Protein AF-A0A3C0Z4A1-F1 (afdb_monomer)

Solvent-accessible surface area (backbone atoms only — not comparable to full-atom values): 3949 Å²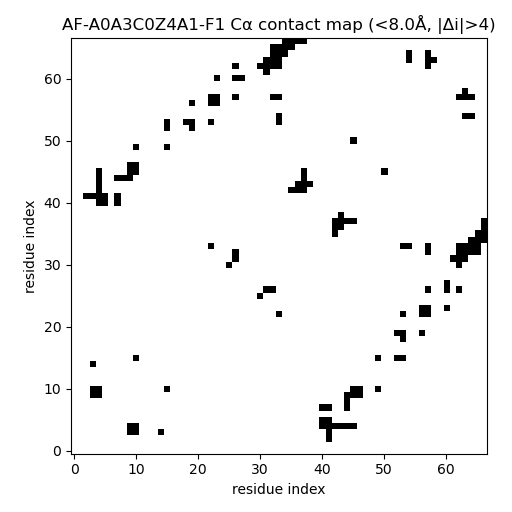 total; per-residue (Å²): 131,96,78,67,21,85,79,76,38,59,72,51,74,67,55,48,53,53,50,37,50,53,53,45,51,46,42,75,76,65,48,67,51,47,74,54,63,54,92,42,86,30,46,52,34,60,43,71,69,53,54,50,55,44,49,51,49,33,45,76,74,75,24,49,81,49,114

Foldseek 3Di:
DLFDQPVVAEDDPVSLVVLLVVLLVVVVVPDQADEADCPDPRRVSYDPVSVVSNRVSCVVSVHDYYD

Radius of gyration: 11.38 Å; Cα contacts (8 Å, |Δi|>4): 85; chains: 1; bounding box: 24×19×28 Å

Sequence (67 aa):
IWGVGWNDLPATNAQIADMRSVVREAMEEGAWGLSTGLDYPPGAYASTDELVALSEETAKLGGFYHT

Secondary structure (DSSP, 8-state):
-----TTS-PPPHHHHHHHHHHHHHHHHTT--EEE---SSTTGGG--HHHHHHHHHHHHHTT-EEE-

Mean predicted aligne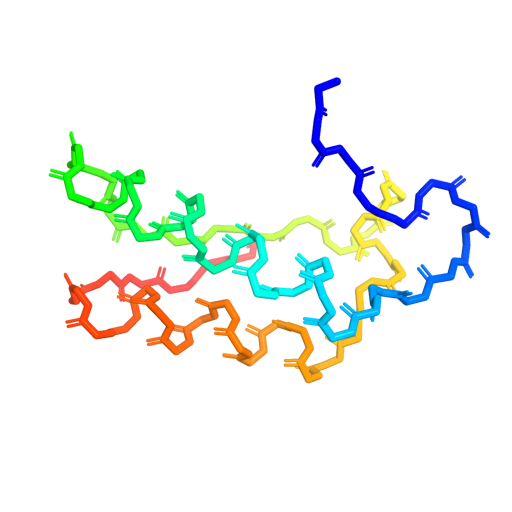d error: 2.63 Å

Structure (mmCIF, N/CA/C/O backbone):
data_AF-A0A3C0Z4A1-F1
#
_entry.id   AF-A0A3C0Z4A1-F1
#
loop_
_atom_site.group_PDB
_atom_site.id
_atom_site.type_symbol
_atom_site.label_atom_id
_atom_site.label_alt_id
_atom_site.label_comp_id
_atom_site.label_asym_id
_atom_site.label_entity_id
_atom_site.label_seq_id
_atom_site.pdbx_PDB_ins_code
_atom_site.Cartn_x
_atom_site.Cartn_y
_atom_site.Cartn_z
_atom_site.occupancy
_atom_site.B_iso_or_equiv
_atom_site.auth_seq_id
_atom_site.auth_comp_id
_atom_site.auth_asym_id
_atom_site.auth_atom_id
_atom_site.pdbx_PDB_model_num
ATOM 1 N N . ILE A 1 1 ? 13.461 10.418 -1.106 1.00 50.16 1 ILE A N 1
ATOM 2 C CA . ILE A 1 1 ? 12.332 10.142 -0.188 1.00 50.16 1 ILE A CA 1
ATOM 3 C C . ILE A 1 1 ? 11.560 8.953 -0.759 1.00 50.16 1 ILE A C 1
ATOM 5 O O . ILE A 1 1 ? 10.897 9.113 -1.769 1.00 50.16 1 ILE A O 1
ATOM 9 N N . TRP A 1 2 ? 11.858 7.763 -0.221 1.00 67.88 2 TRP A N 1
ATOM 10 C CA . TRP A 1 2 ? 11.212 6.432 -0.321 1.00 67.88 2 TRP A CA 1
ATOM 11 C C . TRP A 1 2 ? 10.412 6.008 -1.577 1.00 67.88 2 TRP A C 1
ATOM 13 O O . TRP A 1 2 ? 9.402 5.330 -1.445 1.00 67.88 2 TRP A O 1
ATOM 23 N N . GLY A 1 3 ? 10.837 6.355 -2.794 1.00 75.75 3 GLY A N 1
ATOM 24 C CA . GLY A 1 3 ? 10.196 5.851 -4.018 1.00 75.75 3 GLY A CA 1
ATOM 25 C C . GLY A 1 3 ? 10.817 4.540 -4.514 1.00 75.75 3 GLY A C 1
ATOM 26 O O . GLY A 1 3 ? 12.020 4.507 -4.773 1.00 75.75 3 GLY A O 1
ATOM 27 N N . VAL A 1 4 ? 10.003 3.498 -4.692 1.00 89.25 4 VAL A N 1
ATOM 28 C CA . VAL A 1 4 ? 10.361 2.225 -5.353 1.00 89.25 4 VAL A CA 1
ATOM 29 C C . VAL A 1 4 ? 9.694 2.185 -6.730 1.00 89.25 4 VAL A C 1
ATOM 31 O O . VAL A 1 4 ? 8.611 2.737 -6.870 1.00 89.25 4 VAL A O 1
ATOM 34 N N . GLY A 1 5 ? 10.347 1.592 -7.739 1.00 87.62 5 GLY A N 1
ATOM 35 C CA . GLY A 1 5 ? 9.816 1.462 -9.108 1.00 87.62 5 GLY A CA 1
ATOM 36 C C . GLY A 1 5 ? 10.347 2.481 -10.128 1.00 87.62 5 GLY A C 1
ATOM 37 O O . GLY A 1 5 ? 10.041 2.387 -11.305 1.00 87.62 5 GLY A O 1
ATOM 38 N N . TRP A 1 6 ? 11.197 3.437 -9.740 1.00 91.00 6 TRP A N 1
ATOM 39 C CA . TRP A 1 6 ? 11.765 4.440 -10.669 1.00 91.00 6 TRP A CA 1
ATOM 40 C C . TRP A 1 6 ? 12.690 3.883 -11.762 1.00 91.00 6 TRP A C 1
ATOM 42 O O . TRP A 1 6 ? 13.094 4.610 -12.664 1.00 91.00 6 TRP A O 1
ATOM 52 N N . ASN A 1 7 ? 13.076 2.620 -11.639 1.00 91.00 7 ASN A N 1
ATOM 53 C CA . ASN A 1 7 ? 13.942 1.888 -12.554 1.00 91.00 7 ASN A CA 1
ATOM 54 C C . ASN A 1 7 ? 13.176 0.826 -13.356 1.00 91.00 7 ASN A C 1
ATOM 56 O O . ASN A 1 7 ? 13.801 -0.107 -13.854 1.00 91.00 7 ASN A O 1
ATOM 60 N N . ASP A 1 8 ? 11.850 0.948 -13.436 1.00 91.25 8 ASP A N 1
ATOM 61 C CA . ASP A 1 8 ? 10.959 0.043 -14.164 1.00 91.25 8 ASP A CA 1
ATOM 62 C C . ASP A 1 8 ? 11.032 -1.416 -13.663 1.00 91.25 8 ASP A C 1
ATOM 64 O O . ASP A 1 8 ? 10.814 -2.368 -14.415 1.00 91.25 8 ASP A O 1
ATOM 68 N N . LEU A 1 9 ? 11.366 -1.603 -12.378 1.00 91.75 9 LEU A N 1
ATOM 69 C CA . LEU A 1 9 ? 11.450 -2.908 -11.723 1.00 91.75 9 LEU A CA 1
ATOM 70 C C . LEU A 1 9 ? 10.461 -3.010 -10.550 1.00 91.75 9 LEU A C 1
ATOM 72 O O . LEU A 1 9 ? 10.302 -2.035 -9.811 1.00 91.75 9 LEU A O 1
ATOM 76 N N . PRO A 1 10 ? 9.860 -4.196 -10.323 1.00 92.94 10 PRO A N 1
ATOM 77 C CA . PRO A 1 10 ? 9.052 -4.455 -9.135 1.00 92.94 10 PRO A CA 1
ATOM 78 C C . PRO A 1 10 ? 9.844 -4.285 -7.835 1.00 92.94 10 PRO A C 1
ATOM 80 O O . PRO A 1 10 ? 11.065 -4.483 -7.801 1.00 92.94 10 PRO A O 1
ATOM 83 N N . ALA A 1 11 ? 9.139 -3.999 -6.740 1.00 95.31 11 ALA A N 1
ATOM 84 C CA . ALA A 1 11 ? 9.735 -3.984 -5.413 1.00 95.31 11 ALA A CA 1
ATOM 85 C C . ALA A 1 11 ? 10.272 -5.370 -5.012 1.00 95.31 11 ALA A C 1
ATOM 87 O O . ALA A 1 11 ? 9.633 -6.405 -5.200 1.00 95.31 11 ALA A O 1
ATOM 88 N N . THR A 1 12 ? 11.456 -5.394 -4.403 1.00 95.75 12 THR A N 1
ATOM 89 C CA . THR A 1 12 ? 11.986 -6.589 -3.735 1.00 95.75 12 THR A CA 1
ATOM 90 C C . THR A 1 12 ? 11.240 -6.859 -2.427 1.00 95.75 12 THR A C 1
ATOM 92 O O . THR A 1 12 ? 10.695 -5.945 -1.812 1.00 95.75 12 THR A O 1
ATOM 95 N N . ASN A 1 13 ? 11.300 -8.093 -1.920 1.00 96.25 13 ASN A N 1
ATOM 96 C CA . ASN A 1 13 ? 10.677 -8.449 -0.636 1.00 96.25 13 ASN A CA 1
ATOM 97 C C . ASN A 1 13 ? 11.146 -7.570 0.537 1.00 96.25 13 ASN A C 1
ATOM 99 O O . ASN A 1 13 ? 10.354 -7.264 1.424 1.00 96.25 13 ASN A O 1
ATOM 103 N N . ALA A 1 14 ? 12.416 -7.148 0.540 1.00 96.00 14 ALA A N 1
ATOM 104 C CA . ALA A 1 14 ? 12.941 -6.237 1.557 1.00 96.00 14 ALA A CA 1
ATOM 105 C C . ALA A 1 14 ? 12.296 -4.845 1.451 1.00 96.00 14 ALA A C 1
ATOM 107 O O . ALA A 1 14 ? 11.815 -4.318 2.446 1.00 96.00 14 ALA A O 1
ATOM 108 N N . GLN A 1 15 ? 12.184 -4.301 0.235 1.00 96.25 15 GLN A N 1
ATOM 109 C CA . GLN A 1 15 ? 11.503 -3.024 0.001 1.00 96.25 15 GLN A CA 1
ATOM 110 C C . GLN A 1 15 ? 10.013 -3.092 0.355 1.00 96.25 15 GLN A C 1
ATOM 112 O O . GLN A 1 15 ? 9.484 -2.148 0.930 1.00 96.25 15 GLN A O 1
ATOM 117 N N . ILE A 1 16 ? 9.334 -4.208 0.067 1.00 96.62 16 ILE A N 1
ATOM 118 C CA . ILE A 1 16 ? 7.938 -4.413 0.479 1.00 96.62 16 ILE A CA 1
ATOM 119 C C . ILE A 1 16 ? 7.827 -4.426 2.009 1.00 96.62 16 ILE A C 1
ATOM 121 O O . ILE A 1 16 ? 6.908 -3.819 2.553 1.00 96.62 16 ILE A O 1
ATOM 125 N N . ALA A 1 17 ? 8.758 -5.070 2.719 1.00 96.62 17 ALA A N 1
ATOM 126 C CA . ALA A 1 17 ? 8.776 -5.058 4.181 1.00 96.62 17 ALA A CA 1
ATOM 127 C C . ALA A 1 17 ? 8.963 -3.638 4.749 1.00 96.62 17 ALA A C 1
ATOM 129 O O . ALA A 1 17 ? 8.246 -3.258 5.676 1.00 96.62 17 ALA A O 1
ATOM 130 N N . ASP A 1 18 ? 9.849 -2.840 4.151 1.00 96.25 18 ASP A N 1
ATOM 131 C CA . ASP A 1 18 ? 10.047 -1.438 4.529 1.00 96.25 18 ASP A CA 1
ATOM 132 C C . ASP A 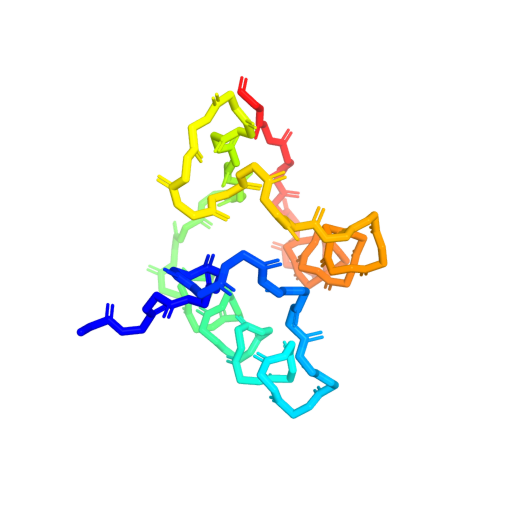1 18 ? 8.776 -0.609 4.277 1.00 96.25 18 ASP A C 1
ATOM 134 O O . ASP A 1 18 ? 8.303 0.098 5.166 1.00 96.25 18 ASP A O 1
ATOM 138 N N . MET A 1 19 ? 8.152 -0.751 3.102 1.00 96.62 19 MET A N 1
ATOM 139 C CA . MET A 1 19 ? 6.896 -0.065 2.774 1.00 96.62 19 MET A CA 1
ATOM 140 C C . MET A 1 19 ? 5.753 -0.468 3.716 1.00 96.62 19 MET A C 1
ATOM 142 O O . MET A 1 19 ? 4.987 0.390 4.145 1.00 96.62 19 MET A O 1
ATOM 146 N N . ARG A 1 20 ? 5.664 -1.744 4.112 1.00 97.25 20 ARG A N 1
ATOM 147 C CA . ARG A 1 20 ? 4.707 -2.212 5.133 1.00 97.25 20 ARG A CA 1
ATOM 148 C C . ARG A 1 20 ? 4.931 -1.528 6.482 1.00 97.25 20 ARG A C 1
ATOM 150 O O . ARG A 1 20 ? 3.954 -1.231 7.166 1.00 97.25 20 ARG A O 1
ATOM 157 N N . SER A 1 21 ? 6.185 -1.275 6.865 1.00 97.31 21 SER A N 1
ATOM 158 C CA . SER A 1 21 ? 6.501 -0.524 8.086 1.00 97.31 21 SER A CA 1
ATOM 159 C C . SER A 1 21 ? 6.003 0.916 7.995 1.00 97.31 21 SER A C 1
ATOM 161 O O . SER A 1 21 ? 5.359 1.387 8.925 1.00 97.31 21 SER A O 1
ATOM 163 N N . VAL A 1 22 ? 6.228 1.579 6.857 1.00 96.88 22 VAL A N 1
ATOM 164 C CA . VAL A 1 22 ? 5.757 2.953 6.622 1.00 96.88 22 VAL A CA 1
ATOM 165 C C . VAL A 1 22 ? 4.228 3.026 6.625 1.00 96.88 22 VAL A C 1
ATOM 167 O O . VAL A 1 22 ? 3.659 3.924 7.236 1.00 96.88 22 VAL A O 1
ATOM 170 N N . VAL A 1 23 ? 3.544 2.068 5.988 1.00 97.19 23 VAL A N 1
ATOM 171 C CA . VAL A 1 23 ? 2.072 1.992 6.014 1.00 97.19 23 VAL A CA 1
ATOM 172 C C . VAL A 1 23 ? 1.562 1.800 7.441 1.00 97.19 23 VAL A C 1
ATOM 174 O O . VAL A 1 23 ? 0.616 2.475 7.835 1.00 97.19 23 VAL A O 1
ATOM 177 N N . ARG A 1 24 ? 2.185 0.912 8.228 1.00 98.06 24 ARG A N 1
ATOM 178 C CA . ARG A 1 24 ? 1.819 0.704 9.636 1.00 98.06 24 ARG A CA 1
ATOM 179 C C . ARG A 1 24 ? 1.954 1.996 10.436 1.00 98.06 24 ARG A C 1
ATOM 181 O O . ARG A 1 24 ? 0.993 2.385 11.086 1.00 98.06 24 ARG A O 1
ATOM 188 N N . GLU A 1 25 ? 3.114 2.642 10.357 1.00 98.25 25 GLU A N 1
ATOM 189 C CA . GLU A 1 25 ? 3.403 3.891 11.067 1.00 98.25 25 GLU A CA 1
ATOM 190 C C . GLU A 1 25 ? 2.388 4.978 10.691 1.00 98.25 25 GLU A C 1
ATOM 192 O O . GLU A 1 25 ? 1.727 5.528 11.564 1.00 98.25 25 GLU A O 1
ATOM 197 N N . ALA A 1 26 ? 2.146 5.197 9.395 1.00 97.81 26 ALA A N 1
ATOM 198 C CA . ALA A 1 26 ? 1.182 6.194 8.931 1.00 97.81 26 ALA A CA 1
ATOM 199 C C . ALA A 1 26 ? -0.251 5.920 9.428 1.00 97.81 26 ALA A C 1
ATOM 201 O O . ALA A 1 26 ? -0.979 6.842 9.797 1.00 97.81 26 ALA A O 1
ATOM 202 N N . MET A 1 27 ? -0.674 4.654 9.445 1.00 98.19 27 MET A N 1
ATOM 203 C CA . MET A 1 27 ? -1.977 4.250 9.981 1.00 98.19 27 MET A CA 1
ATOM 204 C C . MET A 1 27 ? -2.057 4.455 11.504 1.00 98.19 27 MET A C 1
ATOM 206 O O . MET A 1 27 ? -3.073 4.947 11.993 1.00 98.19 27 MET A O 1
ATOM 210 N N . GLU A 1 28 ? -0.996 4.137 12.254 1.00 98.12 28 GLU A N 1
ATOM 211 C CA . GLU A 1 28 ? -0.895 4.385 13.704 1.00 98.12 28 GLU A CA 1
ATOM 212 C C . GLU A 1 28 ? -0.902 5.888 14.043 1.00 98.12 28 GLU A C 1
ATOM 214 O O . GLU A 1 28 ? -1.448 6.289 15.071 1.00 98.12 28 GLU A O 1
ATOM 219 N N . GLU A 1 29 ? -0.378 6.727 13.148 1.00 98.25 29 GLU A N 1
ATOM 220 C CA . GLU A 1 29 ? -0.427 8.192 13.234 1.00 98.25 29 GLU A CA 1
ATOM 221 C C . GLU A 1 29 ? -1.791 8.795 12.846 1.00 98.25 29 GLU A C 1
ATOM 223 O O . GLU A 1 29 ? -2.017 9.995 13.022 1.00 9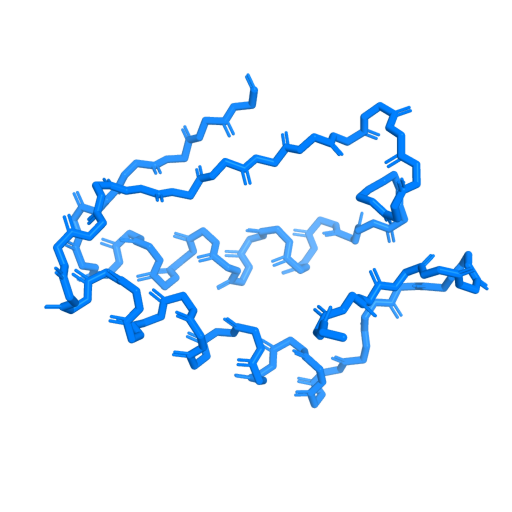8.25 29 GLU A O 1
ATOM 228 N N . GLY A 1 30 ? -2.731 7.974 12.365 1.00 98.12 30 GLY A N 1
ATOM 229 C CA . GLY A 1 30 ? -4.112 8.373 12.095 1.00 98.12 30 GLY A CA 1
ATOM 230 C C . GLY A 1 30 ? -4.497 8.446 10.619 1.00 98.12 30 GLY A C 1
ATOM 231 O O . GLY A 1 30 ? -5.536 9.034 10.304 1.00 98.12 30 GLY A O 1
ATOM 232 N N . ALA A 1 31 ? -3.713 7.865 9.704 1.00 98.06 31 ALA A N 1
ATOM 233 C CA . ALA A 1 31 ? -4.160 7.668 8.327 1.00 98.06 31 ALA A CA 1
ATOM 234 C C . ALA A 1 31 ? -5.403 6.761 8.272 1.00 98.06 31 ALA A C 1
ATOM 236 O O . ALA A 1 31 ? -5.583 5.851 9.079 1.00 98.06 31 ALA A O 1
ATOM 237 N N . TRP A 1 32 ? -6.288 7.023 7.308 1.00 98.06 32 TRP A N 1
ATOM 238 C CA . TRP A 1 32 ? -7.560 6.297 7.177 1.00 98.06 32 TRP A CA 1
ATOM 239 C C . TRP A 1 32 ? -7.478 5.099 6.227 1.00 98.06 32 TRP A C 1
ATOM 241 O O . TRP A 1 32 ? -8.386 4.271 6.185 1.00 98.06 32 TRP A O 1
ATOM 251 N N . GLY A 1 33 ? -6.430 5.026 5.414 1.00 97.81 33 GLY A N 1
ATOM 252 C CA . GLY A 1 33 ? -6.338 4.062 4.335 1.00 97.81 33 GLY A CA 1
ATOM 253 C C . GLY A 1 33 ? -5.104 4.261 3.469 1.00 97.81 33 GLY A C 1
ATOM 254 O O . GLY A 1 33 ? -4.282 5.143 3.715 1.00 97.81 33 GLY A O 1
ATOM 255 N N . LEU A 1 34 ? -5.011 3.436 2.433 1.00 97.81 34 LEU A N 1
ATOM 256 C CA . LEU A 1 34 ? -3.958 3.449 1.427 1.00 97.81 34 LEU A CA 1
ATOM 257 C C . LEU A 1 34 ? -4.565 3.803 0.072 1.00 97.81 34 LEU A C 1
ATOM 259 O O . LEU A 1 34 ? -5.605 3.258 -0.302 1.00 97.81 34 LEU A O 1
ATOM 263 N N . SER A 1 35 ? -3.894 4.678 -0.675 1.00 96.88 35 SER A N 1
ATOM 264 C CA . SER A 1 35 ? -4.218 4.928 -2.075 1.00 96.88 35 SER A CA 1
ATOM 265 C C . SER A 1 35 ? -3.068 4.578 -3.008 1.00 96.88 35 SER A C 1
ATOM 267 O O . SER A 1 35 ? -1.904 4.575 -2.602 1.00 96.88 35 SER A O 1
ATOM 269 N 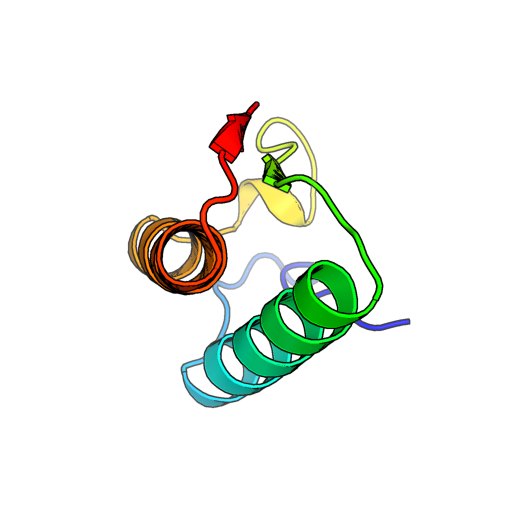N . THR A 1 36 ? -3.386 4.280 -4.269 1.00 95.62 36 THR A N 1
ATOM 270 C CA . THR A 1 36 ? -2.378 3.969 -5.293 1.00 95.62 36 THR A CA 1
ATOM 271 C C . THR A 1 36 ? -2.692 4.645 -6.616 1.00 95.62 36 THR A C 1
ATOM 273 O O . THR A 1 36 ? -3.792 4.489 -7.130 1.00 95.62 36 THR A O 1
ATOM 276 N N . GLY A 1 37 ? -1.701 5.314 -7.208 1.00 94.62 37 GLY A N 1
ATOM 277 C CA . GLY A 1 37 ? -1.768 5.819 -8.580 1.00 94.62 37 GLY A CA 1
ATOM 278 C C . GLY A 1 37 ? -0.988 4.910 -9.526 1.00 94.62 37 GLY A C 1
ATOM 279 O O . GLY A 1 37 ? 0.231 5.032 -9.616 1.00 94.62 37 GLY A O 1
ATOM 280 N N . LEU A 1 38 ? -1.682 3.995 -10.207 1.00 95.12 38 LEU A N 1
ATOM 281 C CA . LEU A 1 38 ? -1.059 2.968 -11.059 1.00 95.12 38 LEU A CA 1
ATOM 282 C C . LEU A 1 38 ? -0.884 3.403 -12.522 1.00 95.12 38 LEU A C 1
ATOM 284 O O . LEU A 1 38 ? -0.190 2.734 -13.279 1.00 95.12 38 LEU A O 1
ATOM 288 N N . ASP A 1 39 ? -1.474 4.528 -12.925 1.00 94.62 39 ASP A N 1
ATOM 289 C CA . ASP A 1 39 ? -1.378 5.023 -14.306 1.00 94.62 39 ASP A CA 1
ATOM 290 C C . ASP A 1 39 ? 0.009 5.592 -14.651 1.00 94.62 39 ASP A C 1
ATOM 292 O O . ASP A 1 39 ? 0.353 5.724 -15.827 1.00 94.62 39 ASP A O 1
ATOM 296 N N . TYR A 1 40 ? 0.814 5.944 -13.641 1.00 90.88 40 TYR A N 1
ATOM 297 C CA . TYR A 1 40 ? 2.074 6.664 -13.827 1.00 90.88 40 TYR A CA 1
ATOM 298 C C . TYR A 1 40 ? 3.236 6.040 -13.049 1.00 90.88 40 TYR A C 1
ATOM 300 O O . TYR A 1 40 ? 3.043 5.507 -11.951 1.00 90.88 40 TYR A O 1
ATOM 308 N N . PRO A 1 41 ? 4.474 6.155 -13.563 1.00 90.62 41 PRO A N 1
ATOM 309 C CA . PRO A 1 41 ? 5.659 5.843 -12.785 1.00 90.62 41 PRO A CA 1
ATOM 310 C C . PRO A 1 41 ? 5.739 6.654 -11.477 1.00 90.62 41 PRO A C 1
ATOM 312 O O . PRO A 1 41 ? 5.380 7.835 -11.458 1.00 90.62 41 PRO A O 1
ATOM 315 N N . PRO A 1 42 ? 6.252 6.048 -10.394 1.00 92.00 42 PRO A N 1
ATOM 316 C CA . PRO A 1 42 ? 6.757 4.678 -10.342 1.00 92.00 42 PRO A CA 1
ATOM 317 C C . PRO A 1 42 ? 5.671 3.629 -10.016 1.00 92.00 42 PRO A C 1
ATOM 319 O O . PRO A 1 42 ? 5.937 2.436 -10.127 1.00 92.00 42 PRO A O 1
ATOM 322 N N . GLY A 1 43 ? 4.450 4.051 -9.658 1.00 91.31 43 GLY A N 1
ATOM 323 C CA . GLY A 1 43 ? 3.350 3.159 -9.260 1.00 91.31 43 GLY A CA 1
ATOM 324 C C . GLY A 1 43 ? 2.895 2.196 -10.360 1.00 91.31 43 GLY A C 1
ATOM 325 O O . GLY A 1 43 ? 2.458 1.089 -10.061 1.00 91.31 43 GLY A O 1
ATOM 326 N N . ALA A 1 44 ? 3.086 2.565 -11.628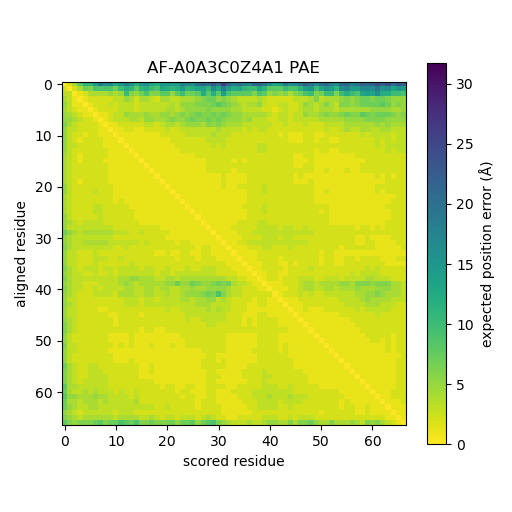 1.00 93.81 44 ALA A N 1
ATOM 327 C CA . ALA A 1 44 ? 2.818 1.705 -12.782 1.00 93.81 44 ALA A CA 1
ATOM 328 C C . ALA A 1 44 ? 3.623 0.389 -12.803 1.00 93.81 44 ALA A C 1
ATOM 330 O O . ALA A 1 44 ? 3.249 -0.541 -13.515 1.00 93.81 44 ALA A O 1
ATOM 331 N N . TYR A 1 45 ? 4.711 0.294 -12.033 1.00 94.31 45 TYR A N 1
ATOM 332 C CA . TYR A 1 45 ? 5.554 -0.905 -11.951 1.00 94.31 45 TYR A CA 1
ATOM 333 C C . TYR A 1 45 ? 5.307 -1.745 -10.694 1.00 94.31 45 TYR A C 1
ATOM 335 O O . TYR A 1 45 ? 5.994 -2.748 -10.484 1.00 94.31 45 TYR A O 1
ATOM 343 N N . ALA A 1 46 ? 4.336 -1.353 -9.864 1.00 95.25 46 ALA A N 1
ATOM 344 C CA . ALA A 1 46 ? 3.957 -2.113 -8.686 1.00 95.25 46 ALA A CA 1
ATOM 345 C C . ALA A 1 46 ? 3.377 -3.473 -9.095 1.00 95.25 46 ALA A C 1
ATOM 347 O O . ALA A 1 46 ? 2.517 -3.577 -9.974 1.00 95.25 46 ALA A O 1
ATOM 348 N N . SER A 1 47 ? 3.842 -4.535 -8.442 1.00 95.31 47 SER A N 1
ATOM 349 C CA . SER A 1 47 ? 3.284 -5.873 -8.663 1.00 95.31 47 SER A CA 1
ATOM 350 C C . SER A 1 47 ? 1.975 -6.058 -7.892 1.00 95.31 47 SER A C 1
ATOM 352 O O . SER A 1 47 ? 1.745 -5.413 -6.871 1.00 95.31 47 SER A O 1
ATOM 354 N N . THR A 1 48 ? 1.114 -6.985 -8.318 1.00 96.25 48 THR A N 1
ATOM 355 C CA . THR A 1 48 ? -0.099 -7.311 -7.546 1.00 96.25 48 THR A CA 1
ATOM 356 C C . THR A 1 48 ? 0.236 -7.804 -6.136 1.00 96.25 48 THR A C 1
ATOM 358 O O . THR A 1 48 ? -0.456 -7.432 -5.194 1.00 96.25 48 THR A O 1
ATOM 361 N N . ASP A 1 49 ? 1.319 -8.568 -5.969 1.00 96.44 49 ASP A N 1
ATOM 362 C CA . ASP A 1 49 ? 1.761 -9.062 -4.658 1.00 96.44 49 ASP A CA 1
ATOM 363 C C . ASP A 1 49 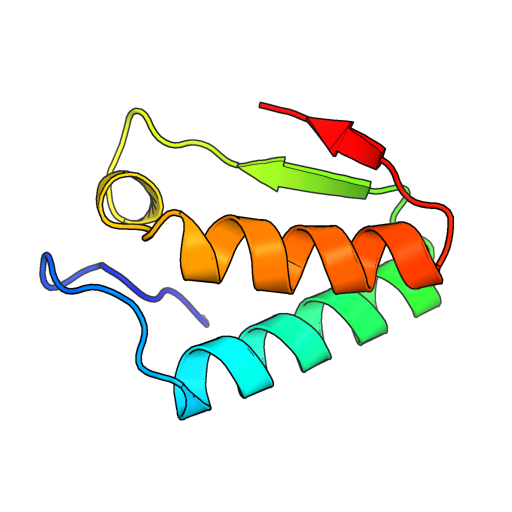? 2.178 -7.917 -3.726 1.00 96.44 49 ASP A C 1
ATOM 365 O O . ASP A 1 49 ? 1.862 -7.932 -2.537 1.00 96.44 49 ASP A O 1
ATOM 369 N N . GLU A 1 50 ? 2.831 -6.888 -4.270 1.00 97.00 50 GLU A N 1
ATOM 370 C CA . GLU A 1 50 ? 3.139 -5.654 -3.546 1.00 97.00 50 GLU A CA 1
ATOM 371 C C . GLU 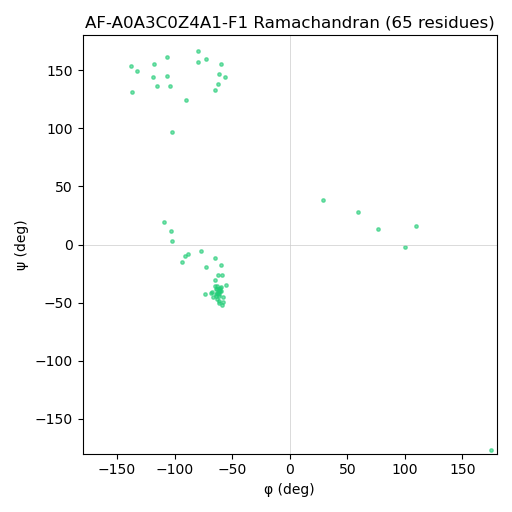A 1 50 ? 1.855 -4.950 -3.089 1.00 97.00 50 GLU A C 1
ATOM 373 O O . GLU A 1 50 ? 1.707 -4.650 -1.904 1.00 97.00 50 GLU A O 1
ATOM 378 N N . LEU A 1 51 ? 0.892 -4.750 -3.993 1.00 97.31 51 LEU A N 1
ATOM 379 C CA . LEU A 1 51 ? -0.377 -4.088 -3.673 1.00 97.31 51 LEU A CA 1
ATOM 380 C C . LEU A 1 51 ? -1.175 -4.848 -2.610 1.00 97.31 51 LEU A C 1
ATOM 382 O O . LEU A 1 51 ? -1.704 -4.234 -1.680 1.00 97.31 51 LEU A O 1
ATOM 386 N N . VAL A 1 52 ? -1.236 -6.178 -2.714 1.00 98.00 52 VAL A N 1
ATOM 387 C CA . VAL A 1 52 ? -1.875 -7.043 -1.714 1.00 98.00 52 VAL A CA 1
ATOM 388 C C . VAL A 1 52 ? -1.162 -6.903 -0.375 1.00 98.00 52 VAL A C 1
ATOM 390 O O . VAL A 1 52 ? -1.812 -6.642 0.634 1.00 98.00 52 VAL A O 1
ATOM 393 N N . ALA A 1 53 ? 0.169 -6.992 -0.356 1.00 97.94 53 ALA A N 1
ATOM 394 C CA . ALA A 1 53 ? 0.948 -6.905 0.870 1.00 97.94 53 ALA A CA 1
ATOM 395 C C . ALA A 1 53 ? 0.753 -5.567 1.607 1.00 97.94 53 ALA A C 1
ATOM 397 O O . ALA A 1 53 ? 0.669 -5.552 2.836 1.00 97.94 53 ALA A O 1
ATOM 398 N N . LEU A 1 54 ? 0.678 -4.449 0.886 1.00 97.62 54 LEU A N 1
ATOM 399 C CA . LEU A 1 54 ? 0.432 -3.141 1.498 1.00 97.62 54 LEU A CA 1
ATOM 400 C C . LEU A 1 54 ? -1.024 -2.998 1.958 1.00 97.62 54 LEU A C 1
ATOM 402 O O . LEU A 1 54 ? -1.270 -2.565 3.084 1.00 97.62 54 LEU A O 1
ATOM 406 N N . SER A 1 55 ? -1.978 -3.452 1.142 1.00 98.12 55 SER A N 1
ATOM 407 C CA . SER A 1 55 ? -3.408 -3.419 1.477 1.00 98.12 55 SER A CA 1
ATOM 408 C C . SER A 1 55 ? -3.743 -4.274 2.703 1.00 98.12 55 SER A C 1
ATOM 410 O O . SER A 1 55 ? -4.581 -3.887 3.513 1.00 98.12 55 SER A O 1
ATOM 412 N N . GLU A 1 56 ? -3.070 -5.413 2.888 1.00 98.19 56 GLU A N 1
ATOM 413 C CA . GLU A 1 56 ? -3.201 -6.242 4.089 1.00 98.19 56 GLU A CA 1
ATOM 414 C C . GLU A 1 56 ? -2.783 -5.503 5.364 1.00 98.19 56 GLU A C 1
ATOM 416 O O . GLU A 1 56 ? -3.428 -5.666 6.398 1.00 98.19 56 GLU A O 1
ATOM 421 N N . GLU A 1 57 ? -1.707 -4.708 5.329 1.00 98.00 57 GLU A N 1
ATOM 422 C CA . GLU A 1 57 ? -1.307 -3.924 6.505 1.00 98.00 57 GLU A CA 1
ATOM 423 C C . GLU A 1 57 ? -2.303 -2.821 6.821 1.00 98.00 57 GLU A C 1
ATOM 425 O O . GLU A 1 57 ? -2.674 -2.651 7.981 1.00 98.00 57 GLU A O 1
ATOM 430 N N . THR A 1 58 ? -2.801 -2.133 5.795 1.00 98.06 58 THR A N 1
ATOM 431 C CA . THR A 1 58 ? -3.886 -1.163 5.949 1.00 98.06 58 THR A CA 1
ATOM 432 C C . THR A 1 58 ? -5.131 -1.812 6.562 1.00 98.06 58 THR A C 1
ATOM 434 O O . THR A 1 58 ? -5.699 -1.283 7.519 1.00 98.06 58 THR A O 1
ATOM 437 N N . ALA A 1 59 ? -5.524 -2.994 6.077 1.00 98.19 59 ALA A N 1
ATOM 438 C CA . ALA A 1 59 ? -6.700 -3.717 6.557 1.00 98.19 59 ALA 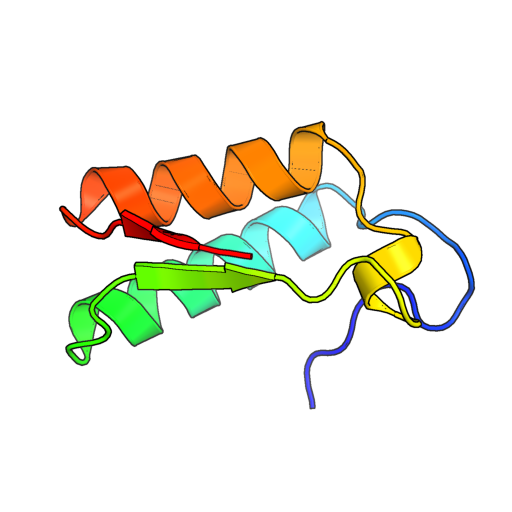A CA 1
ATOM 439 C C . ALA A 1 59 ? -6.572 -4.174 8.021 1.00 98.19 59 ALA A C 1
ATOM 441 O O . ALA A 1 59 ? -7.553 -4.121 8.763 1.00 98.19 59 ALA A O 1
ATOM 442 N N . LYS A 1 60 ? -5.372 -4.569 8.479 1.00 98.12 60 LYS A N 1
ATOM 443 C CA . LYS A 1 60 ? -5.126 -4.934 9.892 1.00 98.12 60 LYS A CA 1
ATOM 444 C C . LYS A 1 60 ? -5.432 -3.797 10.868 1.00 98.12 60 LYS A C 1
ATOM 446 O O . LYS A 1 60 ? -5.747 -4.070 12.023 1.00 98.12 60 LYS A O 1
ATOM 451 N N . LEU A 1 61 ? -5.339 -2.550 10.410 1.00 98.00 61 LEU A N 1
ATOM 452 C CA . LEU A 1 61 ? -5.589 -1.342 11.199 1.00 98.00 61 LEU A CA 1
ATOM 453 C C . LEU A 1 61 ? -6.963 -0.717 10.894 1.00 98.00 61 LEU A C 1
ATOM 455 O O . LEU A 1 61 ? -7.248 0.393 11.330 1.00 98.00 61 LEU A O 1
ATOM 459 N N . GLY A 1 62 ? -7.832 -1.434 10.171 1.00 98.00 62 GLY A N 1
ATOM 460 C CA . GLY A 1 62 ? -9.193 -0.994 9.855 1.00 98.00 62 GLY A CA 1
ATOM 461 C C . GLY A 1 62 ? -9.286 0.057 8.746 1.00 98.00 62 GLY A C 1
ATOM 462 O O . GLY A 1 62 ? -10.343 0.664 8.584 1.00 98.00 62 GLY A O 1
ATOM 463 N N . GLY A 1 63 ? -8.206 0.279 7.992 1.00 97.88 63 GLY A N 1
ATOM 464 C CA . GLY A 1 63 ? -8.199 1.210 6.868 1.00 97.88 63 GLY A CA 1
ATOM 465 C C . GLY A 1 63 ? -8.810 0.631 5.594 1.00 97.88 63 GLY A C 1
ATOM 466 O O . GLY A 1 63 ? -8.988 -0.581 5.457 1.00 97.88 63 GLY A O 1
ATOM 467 N N . PHE A 1 64 ? -9.093 1.508 4.632 1.00 97.25 64 PHE A N 1
ATOM 468 C CA . PHE A 1 64 ? -9.584 1.129 3.305 1.00 97.25 64 PHE A CA 1
ATOM 469 C C . PHE A 1 64 ? -8.517 1.298 2.218 1.00 97.25 64 PHE A C 1
ATOM 471 O O . PHE A 1 64 ? -7.544 2.032 2.383 1.00 97.25 64 PHE A O 1
ATOM 478 N N . TYR A 1 65 ? -8.727 0.627 1.088 1.00 97.19 65 TYR A N 1
ATOM 479 C CA . TYR A 1 65 ? -7.929 0.788 -0.124 1.00 97.19 65 TYR A CA 1
ATOM 480 C C . TYR A 1 65 ? -8.705 1.610 -1.161 1.00 97.19 65 TYR A C 1
ATOM 482 O O . TYR A 1 65 ? -9.901 1.382 -1.359 1.00 97.19 65 TYR A O 1
ATOM 490 N N . HIS A 1 66 ? -8.035 2.561 -1.812 1.00 96.00 66 HIS A N 1
ATOM 491 C CA . HIS A 1 66 ? -8.605 3.403 -2.864 1.00 96.00 66 HIS A CA 1
ATOM 492 C C . HIS A 1 66 ? -7.628 3.585 -4.035 1.00 96.00 66 HIS A C 1
ATOM 494 O O . HIS A 1 66 ? -6.414 3.515 -3.863 1.00 96.00 66 HIS A O 1
ATOM 500 N N . THR A 1 67 ? -8.154 3.841 -5.228 1.00 89.62 67 THR A N 1
ATOM 501 C CA . THR A 1 67 ? -7.375 4.115 -6.444 1.00 89.62 67 THR A CA 1
ATOM 502 C C . THR A 1 67 ? -7.757 5.470 -6.992 1.00 89.62 67 THR A C 1
ATOM 504 O O . THR A 1 67 ? -8.984 5.655 -7.176 1.00 89.62 67 THR A O 1
#

Nearest PDB structures (foldseek):
  1rk5-assembly1_A  TM=9.583E-01  e=1.256E-03  Alcaligenes faecalis
  1v4y-assembly1_A  TM=9.620E-01  e=1.256E-03  Alcaligenes faecalis
  1m7j-assembly1_A  TM=9.600E-01  e=1.256E-03  Alcaligenes faecalis
  3giq-assembly1_A  TM=9.757E-01  e=1.903E-02  Bordetella bronchiseptica

pLDDT: mean 94.4, std 7.33, range [50.16, 98.25]